Protein AF-A0A7X6XT87-F1 (afdb_monomer_lite)

Structure (mmCIF, N/CA/C/O backbone):
data_AF-A0A7X6XT87-F1
#
_entry.id   AF-A0A7X6XT87-F1
#
loop_
_atom_site.group_PDB
_atom_site.id
_atom_site.type_symbol
_atom_site.label_atom_id
_atom_site.label_alt_id
_atom_site.label_comp_id
_atom_site.label_asym_id
_atom_site.label_entity_id
_atom_site.label_seq_id
_atom_site.pdbx_PDB_ins_code
_atom_site.Cartn_x
_atom_site.Cartn_y
_atom_site.Cartn_z
_atom_site.occupancy
_atom_site.B_iso_or_equiv
_atom_site.auth_seq_id
_atom_site.auth_comp_id
_atom_site.auth_asym_id
_atom_site.auth_atom_id
_atom_site.pdbx_PDB_model_num
ATOM 1 N N . GLY A 1 1 ? 16.858 -3.649 -5.859 1.00 61.25 1 GLY A N 1
ATOM 2 C CA . GLY A 1 1 ? 15.797 -4.206 -4.995 1.00 61.25 1 GLY A CA 1
ATOM 3 C C . GLY A 1 1 ? 16.254 -5.540 -4.440 1.00 61.25 1 GLY A C 1
ATOM 4 O O . GLY A 1 1 ? 17.203 -6.095 -4.974 1.00 61.25 1 GLY A O 1
ATOM 5 N N . PHE A 1 2 ? 15.608 -6.032 -3.387 1.00 84.44 2 PHE A N 1
ATOM 6 C CA . PHE A 1 2 ? 15.838 -7.359 -2.808 1.00 84.44 2 PHE A CA 1
ATOM 7 C C . PHE A 1 2 ? 14.476 -8.053 -2.701 1.00 84.44 2 PHE A C 1
ATOM 9 O O . PHE A 1 2 ? 13.557 -7.479 -2.119 1.00 84.44 2 PHE A O 1
ATOM 16 N N . GLY A 1 3 ? 14.327 -9.227 -3.317 1.00 88.62 3 GLY A N 1
ATOM 17 C CA . GLY A 1 3 ? 13.049 -9.937 -3.446 1.00 88.62 3 GLY A CA 1
ATOM 18 C C . GLY A 1 3 ? 12.503 -9.981 -4.878 1.00 88.62 3 GLY A C 1
ATOM 19 O O . GLY A 1 3 ? 13.063 -9.386 -5.796 1.00 88.62 3 GLY A O 1
ATOM 20 N N . HIS A 1 4 ? 11.394 -10.701 -5.058 1.00 91.12 4 HIS A N 1
ATOM 21 C CA . HIS A 1 4 ? 10.811 -11.031 -6.368 1.00 91.12 4 HIS A CA 1
ATOM 22 C C . HIS A 1 4 ? 10.012 -9.886 -7.023 1.00 91.12 4 HIS A C 1
ATOM 24 O O . HIS A 1 4 ? 9.553 -10.031 -8.151 1.00 91.12 4 HIS A O 1
ATOM 30 N N . GLY A 1 5 ? 9.821 -8.757 -6.329 1.00 90.62 5 GLY A N 1
ATOM 31 C CA . GLY A 1 5 ? 9.230 -7.543 -6.907 1.00 90.62 5 GLY A CA 1
ATOM 32 C C . GLY A 1 5 ? 7.712 -7.562 -7.128 1.00 90.62 5 GLY A C 1
ATOM 33 O O . GLY A 1 5 ? 7.211 -6.705 -7.847 1.00 90.62 5 GLY A O 1
ATOM 34 N N . VAL A 1 6 ? 6.975 -8.495 -6.516 1.00 94.50 6 VAL A N 1
ATOM 35 C CA . VAL A 1 6 ? 5.501 -8.568 -6.597 1.00 94.50 6 VAL A CA 1
ATOM 36 C C . VAL A 1 6 ? 4.893 -8.162 -5.255 1.00 94.50 6 VAL A C 1
ATOM 38 O O . VAL A 1 6 ? 5.399 -8.553 -4.205 1.00 94.50 6 VAL A O 1
ATOM 41 N N . GLY A 1 7 ? 3.803 -7.393 -5.291 1.00 94.62 7 GLY A N 1
ATOM 42 C CA . GLY A 1 7 ? 3.111 -6.900 -4.102 1.00 94.62 7 GLY A CA 1
ATOM 43 C C . GLY A 1 7 ? 3.726 -5.612 -3.557 1.00 94.62 7 GLY A C 1
ATOM 44 O O . GLY A 1 7 ? 3.959 -4.660 -4.299 1.00 94.62 7 GLY A O 1
ATOM 45 N N . VAL A 1 8 ? 3.972 -5.569 -2.247 1.00 96.62 8 VAL A N 1
ATOM 46 C CA . VAL A 1 8 ? 4.395 -4.349 -1.546 1.00 96.62 8 VAL A CA 1
ATOM 47 C C . VAL A 1 8 ? 5.914 -4.260 -1.460 1.00 96.62 8 VAL A C 1
ATOM 49 O O . VAL A 1 8 ? 6.579 -5.132 -0.902 1.00 96.62 8 VAL A O 1
ATOM 52 N N . SER A 1 9 ? 6.475 -3.143 -1.921 1.00 97.38 9 SER A N 1
ATOM 53 C CA . SER A 1 9 ? 7.852 -2.780 -1.580 1.00 97.38 9 SER A CA 1
ATOM 54 C C . SER A 1 9 ? 7.903 -2.262 -0.144 1.00 97.38 9 SER A C 1
ATOM 56 O O . SER A 1 9 ? 7.394 -1.181 0.138 1.00 97.38 9 SER A O 1
ATOM 58 N N . GLN A 1 10 ? 8.555 -2.994 0.762 1.00 96.44 10 GLN A N 1
ATOM 59 C CA . GLN A 1 10 ? 8.677 -2.607 2.178 1.00 96.44 10 GLN A CA 1
ATOM 60 C C . GLN A 1 10 ? 9.306 -1.214 2.350 1.00 96.44 10 GLN A C 1
ATOM 62 O O . GLN A 1 10 ? 8.817 -0.385 3.117 1.00 96.44 10 GLN A O 1
ATOM 67 N N . TRP A 1 11 ? 10.364 -0.925 1.588 1.00 97.06 11 TRP A N 1
ATOM 68 C CA . TRP A 1 11 ? 11.019 0.383 1.614 1.00 97.06 11 TRP A CA 1
ATOM 69 C C . TRP A 1 11 ? 10.146 1.492 1.022 1.00 97.06 11 TRP A C 1
ATOM 71 O O . TRP A 1 11 ? 10.161 2.610 1.534 1.00 97.06 11 TRP A O 1
ATOM 81 N N . GLY A 1 12 ? 9.362 1.189 -0.017 1.00 97.88 12 GLY A N 1
ATOM 82 C CA . GLY A 1 12 ? 8.413 2.144 -0.586 1.00 97.88 12 GLY A CA 1
ATOM 83 C C . GLY A 1 12 ? 7.252 2.445 0.364 1.00 97.88 12 GLY A C 1
ATOM 84 O O . GLY A 1 12 ? 6.936 3.612 0.584 1.00 97.88 12 GLY A O 1
ATOM 85 N N . ALA A 1 13 ? 6.701 1.424 1.025 1.00 98.25 13 ALA A N 1
ATOM 86 C CA . ALA A 1 13 ? 5.698 1.583 2.076 1.00 98.25 13 ALA A CA 1
ATOM 87 C C . ALA A 1 13 ? 6.217 2.447 3.240 1.00 98.25 13 ALA A C 1
ATOM 89 O O . ALA A 1 13 ? 5.541 3.382 3.658 1.00 98.25 13 ALA A O 1
ATOM 90 N N . ASN A 1 14 ? 7.451 2.211 3.706 1.00 98.38 14 ASN A N 1
ATOM 91 C CA . ASN A 1 14 ? 8.091 3.041 4.734 1.00 98.38 14 ASN A CA 1
ATOM 92 C C . ASN A 1 14 ? 8.253 4.507 4.288 1.00 98.38 14 ASN A C 1
ATOM 94 O O . ASN A 1 14 ? 8.024 5.427 5.069 1.00 98.38 14 ASN A O 1
ATOM 98 N N . ALA A 1 15 ? 8.635 4.745 3.030 1.00 98.50 15 ALA A N 1
ATOM 99 C CA . ALA A 1 15 ? 8.755 6.099 2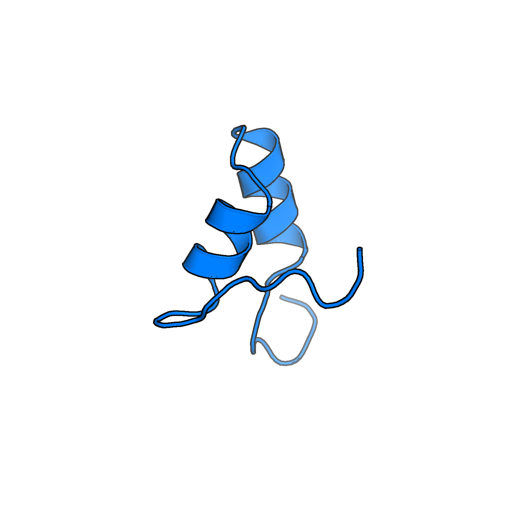.493 1.00 98.50 15 ALA A CA 1
ATOM 100 C C . ALA A 1 15 ? 7.396 6.819 2.430 1.00 98.50 15 ALA A C 1
ATOM 102 O O . ALA A 1 15 ? 7.310 7.980 2.823 1.00 98.50 15 ALA A O 1
ATOM 103 N N . LEU A 1 16 ? 6.334 6.132 2.000 1.00 98.56 16 LEU A N 1
ATOM 104 C CA . LEU A 1 16 ? 4.970 6.672 1.972 1.00 98.56 16 LEU A CA 1
ATOM 105 C C . LEU A 1 16 ? 4.439 6.965 3.384 1.00 98.56 16 LEU A C 1
ATOM 107 O O . LEU A 1 16 ? 3.846 8.019 3.607 1.00 98.56 16 LEU A O 1
ATOM 111 N N . ALA A 1 17 ? 4.714 6.090 4.354 1.00 98.56 17 ALA A N 1
ATOM 112 C CA . ALA A 1 17 ? 4.365 6.323 5.754 1.00 98.56 17 ALA A CA 1
ATOM 113 C C . ALA A 1 17 ? 5.070 7.569 6.318 1.00 98.56 17 ALA A C 1
ATOM 115 O O . ALA A 1 17 ? 4.439 8.403 6.963 1.00 98.56 17 ALA A O 1
ATOM 116 N N . LYS A 1 18 ? 6.360 7.765 6.002 1.00 98.56 18 LYS A N 1
ATOM 117 C CA . LYS A 1 18 ? 7.107 8.987 6.362 1.00 98.56 18 LYS A CA 1
ATOM 118 C C . LYS A 1 18 ? 6.564 10.256 5.696 1.00 98.56 18 LYS A C 1
ATOM 120 O O . LYS A 1 18 ? 6.796 11.345 6.206 1.00 98.56 18 LYS A O 1
ATOM 125 N N . GLN A 1 19 ? 5.839 10.123 4.586 1.00 98.44 19 GLN A N 1
ATOM 126 C CA . GLN A 1 19 ? 5.104 11.214 3.936 1.00 98.44 19 GLN A CA 1
ATOM 127 C C . GLN A 1 19 ? 3.691 11.413 4.518 1.00 98.44 19 GLN A C 1
ATOM 129 O O . GLN A 1 19 ? 2.924 12.218 3.997 1.00 98.44 19 GLN A O 1
ATOM 134 N N . GLY A 1 20 ? 3.328 10.684 5.579 1.00 98.62 20 GLY A N 1
ATOM 135 C CA . GLY A 1 20 ? 2.041 10.804 6.264 1.00 98.62 20 GLY A CA 1
ATOM 136 C C . GLY A 1 20 ? 0.894 10.030 5.613 1.00 98.62 20 GLY A C 1
ATOM 137 O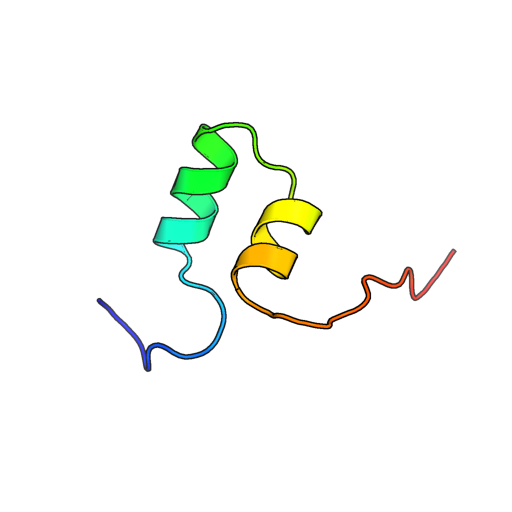 O . GLY A 1 20 ? -0.261 10.283 5.945 1.00 98.62 20 GLY A O 1
ATOM 138 N N . LYS A 1 21 ? 1.173 9.105 4.684 1.00 98.62 21 LYS A N 1
ATOM 139 C CA . LYS A 1 21 ? 0.132 8.243 4.105 1.00 98.62 21 LYS A CA 1
ATOM 140 C C . LYS A 1 21 ? -0.348 7.215 5.126 1.00 98.62 21 LYS A C 1
ATOM 142 O O . L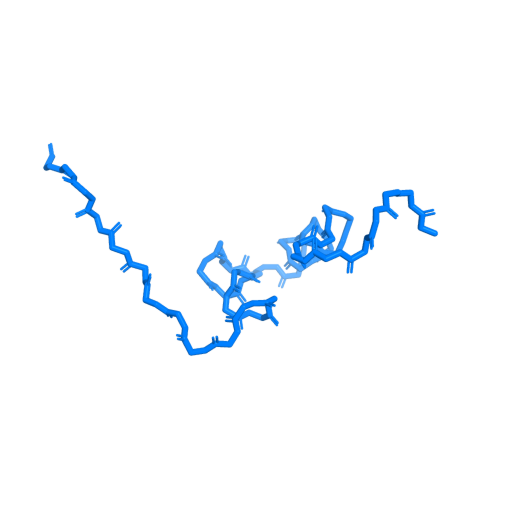YS A 1 21 ? 0.463 6.625 5.839 1.00 98.62 21 LYS A O 1
ATOM 147 N N . SER A 1 22 ? -1.658 6.979 5.159 1.00 98.38 22 SER A N 1
ATOM 148 C CA . SER A 1 22 ? -2.246 5.938 6.004 1.00 98.38 22 SER A CA 1
ATOM 149 C C . SER A 1 22 ? -1.947 4.532 5.456 1.00 98.38 22 SER A C 1
ATOM 151 O O . SER A 1 22 ? -1.658 4.391 4.261 1.00 98.38 22 SER A O 1
ATOM 153 N N . PRO A 1 23 ? -2.031 3.474 6.283 1.00 97.69 23 PRO A N 1
ATOM 154 C CA . PRO A 1 23 ? -1.885 2.095 5.817 1.00 97.69 23 PRO A CA 1
ATOM 155 C C . PRO A 1 23 ? -2.807 1.756 4.636 1.00 97.69 23 PRO A C 1
ATOM 157 O O . PRO A 1 23 ? -2.367 1.137 3.670 1.00 97.69 23 PRO A O 1
ATOM 160 N N . GLU A 1 24 ? -4.051 2.233 4.657 1.00 97.81 24 GLU A N 1
ATOM 161 C CA . GLU A 1 24 ? -5.043 2.013 3.600 1.00 9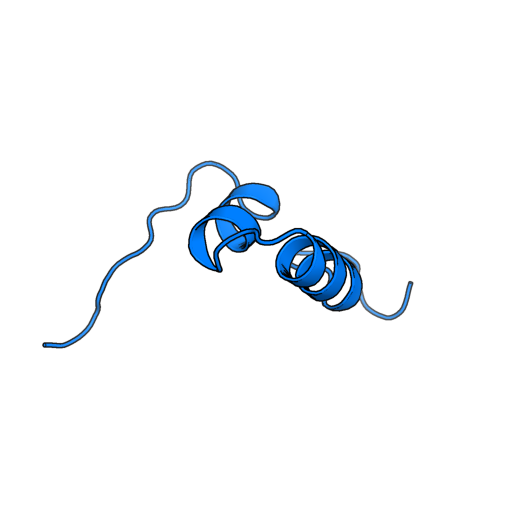7.81 24 GLU A CA 1
ATOM 162 C C . GLU A 1 24 ? -4.596 2.646 2.277 1.00 97.81 24 GLU A C 1
ATOM 164 O O . GLU A 1 24 ? -4.658 2.014 1.221 1.00 97.81 24 GLU A O 1
ATOM 169 N N . GLN A 1 25 ? -4.075 3.876 2.330 1.00 97.88 25 GLN A N 1
ATOM 170 C CA . GLN A 1 25 ? -3.527 4.574 1.163 1.00 97.88 25 GLN A CA 1
ATOM 171 C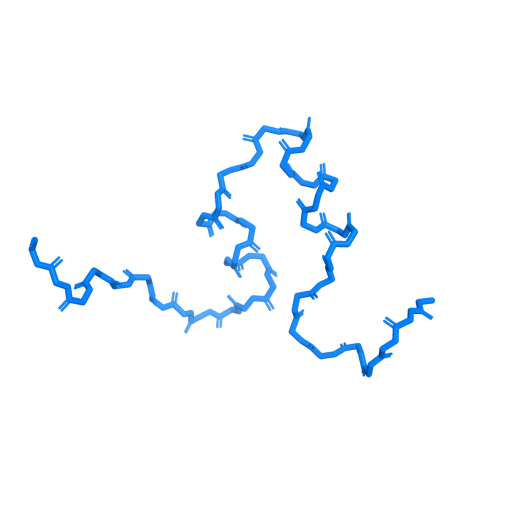 C . GLN A 1 25 ? -2.283 3.877 0.599 1.00 97.88 25 GLN A C 1
ATOM 173 O O . GLN A 1 25 ? -2.054 3.893 -0.608 1.00 97.88 25 GLN A O 1
ATOM 178 N N . ILE A 1 26 ? -1.465 3.268 1.460 1.00 98.38 26 ILE A N 1
ATOM 179 C CA . ILE A 1 26 ? -0.274 2.526 1.038 1.00 98.38 26 ILE A CA 1
ATOM 180 C C . ILE A 1 26 ? -0.681 1.223 0.345 1.00 98.38 26 ILE A C 1
ATOM 182 O O . ILE A 1 26 ? -0.164 0.915 -0.725 1.00 98.38 26 ILE A O 1
ATOM 186 N N . ILE A 1 27 ? -1.615 0.462 0.917 1.00 97.75 27 ILE A N 1
ATOM 187 C CA . ILE A 1 27 ? -2.075 -0.804 0.331 1.00 97.75 27 ILE A CA 1
ATOM 188 C C . ILE A 1 27 ? -2.758 -0.569 -1.017 1.00 97.75 27 ILE A C 1
ATOM 190 O O . ILE A 1 27 ? -2.402 -1.229 -1.991 1.00 97.75 27 ILE A O 1
ATOM 194 N N . THR A 1 28 ? -3.648 0.420 -1.105 1.00 97.44 28 THR A N 1
ATOM 195 C CA . THR A 1 28 ? -4.342 0.768 -2.360 1.00 97.44 28 THR A CA 1
ATOM 196 C C . THR A 1 28 ? -3.411 1.338 -3.437 1.00 97.44 28 THR A C 1
ATOM 198 O O . THR A 1 28 ? -3.721 1.266 -4.624 1.00 97.44 28 THR A O 1
ATOM 201 N N . TYR A 1 29 ? -2.233 1.853 -3.065 1.00 97.00 29 TYR A N 1
ATOM 202 C CA . TYR A 1 29 ? -1.190 2.222 -4.027 1.00 97.00 29 TYR A CA 1
ATOM 203 C C . TYR A 1 29 ? -0.544 0.994 -4.696 1.00 97.00 29 TYR A C 1
ATOM 205 O O . TYR A 1 29 ? -0.246 1.031 -5.891 1.00 97.00 29 TYR A O 1
ATOM 213 N N . TYR A 1 30 ? -0.324 -0.093 -3.945 1.00 97.88 30 TYR A N 1
ATOM 214 C CA . TYR A 1 30 ? 0.325 -1.313 -4.451 1.00 97.88 30 TYR A CA 1
ATOM 215 C C . TYR A 1 30 ? -0.647 -2.310 -5.081 1.00 97.88 30 TYR A C 1
ATOM 217 O O . TYR A 1 30 ? -0.281 -3.011 -6.024 1.00 97.88 30 TYR A O 1
ATOM 225 N N . PHE A 1 31 ? -1.874 -2.375 -4.576 1.00 97.38 31 PHE A N 1
ATOM 226 C CA . PHE A 1 31 ? -2.905 -3.281 -5.053 1.00 97.38 31 PHE A CA 1
ATOM 227 C C . PHE A 1 31 ? -4.099 -2.463 -5.527 1.00 97.38 31 PHE A C 1
ATOM 229 O O . PHE A 1 31 ? -4.765 -1.798 -4.737 1.00 97.38 31 PHE A O 1
ATOM 236 N N . LYS A 1 32 ? -4.344 -2.495 -6.835 1.00 94.62 32 LYS A N 1
ATOM 237 C CA . LYS A 1 32 ? -5.501 -1.837 -7.441 1.00 94.62 32 LYS A CA 1
ATOM 238 C C . LYS A 1 32 ? -6.738 -2.699 -7.248 1.00 94.62 32 LYS A C 1
ATOM 240 O O . LYS A 1 32 ? -6.623 -3.921 -7.237 1.00 94.62 32 LYS A O 1
ATOM 245 N N . ASP A 1 33 ? -7.886 -2.040 -7.131 1.00 95.75 33 ASP A N 1
ATOM 246 C CA . ASP A 1 33 ? -9.198 -2.688 -7.099 1.00 95.75 33 ASP A CA 1
ATOM 247 C C . ASP A 1 33 ? -9.332 -3.727 -5.964 1.00 95.75 33 ASP A C 1
ATOM 249 O O . ASP A 1 33 ? -9.853 -4.823 -6.161 1.00 95.75 33 ASP A O 1
ATOM 253 N N . VAL A 1 34 ? -8.827 -3.383 -4.768 1.00 96.06 34 VAL A N 1
ATOM 254 C CA . VAL A 1 34 ? -8.950 -4.198 -3.546 1.00 96.06 34 VAL A CA 1
ATOM 255 C C . VAL A 1 34 ? -9.788 -3.501 -2.481 1.00 96.06 34 VAL A C 1
ATOM 257 O O . VAL A 1 34 ? -9.711 -2.282 -2.321 1.00 96.06 34 VAL A O 1
ATOM 260 N N . ASP A 1 35 ? -10.503 -4.303 -1.694 1.00 95.69 35 ASP A N 1
ATOM 261 C CA . ASP A 1 35 ? -11.271 -3.850 -0.538 1.00 95.69 35 ASP A CA 1
ATOM 262 C C . ASP A 1 35 ? -10.548 -4.178 0.772 1.00 95.69 35 ASP A C 1
ATOM 264 O O . ASP A 1 35 ? -9.986 -5.263 0.950 1.00 95.69 35 ASP A O 1
ATOM 268 N N . ILE A 1 36 ? -10.591 -3.241 1.720 1.00 94.94 36 ILE A N 1
ATOM 269 C CA . ILE A 1 36 ? -10.088 -3.448 3.082 1.00 94.94 36 ILE A CA 1
ATOM 270 C C . ILE A 1 36 ?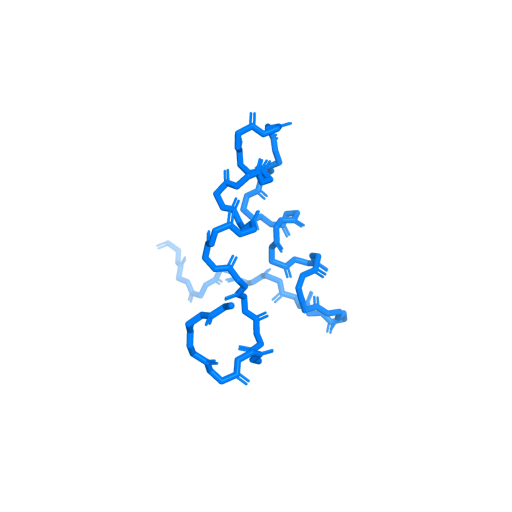 -11.273 -3.815 3.970 1.00 94.94 36 ILE A C 1
ATOM 272 O O . ILE A 1 36 ? -12.218 -3.040 4.105 1.00 94.94 36 ILE A O 1
ATOM 276 N N . VAL A 1 37 ? -11.210 -4.995 4.588 1.00 96.06 37 VAL A N 1
ATOM 277 C CA . VAL A 1 37 ? -12.303 -5.553 5.395 1.00 96.06 37 VAL A CA 1
ATOM 278 C C . VAL A 1 37 ? -11.855 -5.826 6.831 1.00 96.06 37 VAL A C 1
ATOM 280 O O . VAL A 1 37 ? -10.758 -6.335 7.069 1.00 96.06 37 VAL A O 1
ATOM 283 N N . LYS A 1 38 ? -12.717 -5.508 7.805 1.00 96.38 38 LYS A N 1
ATOM 284 C CA . LYS A 1 38 ? -12.554 -5.910 9.210 1.00 96.38 38 LYS A CA 1
ATOM 285 C C . LYS A 1 38 ? -13.125 -7.324 9.361 1.00 96.38 38 LYS A C 1
ATOM 287 O O . LYS A 1 38 ? -14.314 -7.522 9.147 1.00 96.38 38 LYS A O 1
ATOM 292 N N . LEU A 1 39 ? -12.281 -8.307 9.683 1.00 95.50 39 LEU A N 1
ATOM 293 C CA . LEU A 1 39 ? -12.702 -9.717 9.762 1.00 95.50 39 LEU A CA 1
ATOM 294 C C . LEU A 1 39 ? -13.358 -10.099 11.101 1.00 95.50 39 LEU A C 1
ATOM 296 O O . LEU A 1 39 ? -14.055 -11.107 11.169 1.00 95.50 39 LEU A O 1
ATOM 300 N N . TRP A 1 40 ? -13.142 -9.315 12.157 1.00 93.81 40 TRP A N 1
ATOM 301 C CA . TRP A 1 40 ? -13.576 -9.626 13.525 1.00 93.81 40 TRP A CA 1
ATOM 302 C C . TRP A 1 40 ? -13.988 -8.343 14.248 1.00 93.81 40 TRP A C 1
ATOM 304 O O . TRP A 1 40 ? -13.399 -7.301 13.965 1.00 93.81 40 TRP A O 1
ATOM 314 N N . GLU A 1 41 ? -14.945 -8.412 15.181 1.00 81.50 41 GLU A N 1
ATOM 315 C CA . GLU A 1 41 ? -15.322 -7.271 16.035 1.00 81.50 41 GLU A CA 1
ATOM 316 C C . GLU A 1 41 ? -14.384 -7.060 17.222 1.00 81.50 41 GLU A C 1
ATOM 318 O O . GLU A 1 41 ? -14.108 -8.045 17.945 1.00 81.50 41 GLU A O 1
#

Radius of gyration: 11.75 Å; chains: 1; bounding box: 31×22×24 Å

Foldseek 3Di:
DPDDPAFADPVVLVVVVVVVDDPVRRNCVRDPPDDDDDPDD

Sequence (41 aa):
GFGHGVGVSQWGANALAKQGKSPEQIITYYFKDVDIVKLWE

pLDDT: mean 95.0, std 6.49, range [61.25, 98.62]

Secondary structure (DSSP, 8-state):
--S---S--HHHHHHHHHTT--HHHHHHHHSTT--------